Protein AF-A0A3B9ZR72-F1 (afdb_monomer)

pLDDT: mean 90.47, std 9.96, range [49.25, 97.31]

Sequence (85 aa):
MEPSFKTCLSCGGCTATCSAADLVSFNVRRMNLLLRRGETIELESEIKKCMLCGKCQLVCPRGINLRNVIMLIKKSILKYKPVNS

Mean predicted aligned error: 4.09 Å

Foldseek 3Di:
DQPLLVVDPLPQQLVVQDPLCVVPVAGPSVLSVCVVVVVLVVNVVNLVSDPLPCVSQVRGPSNGPVSVVSVVSVVVNVVPDPPDD

Nearest PDB structures (foldseek):
  5odc-assembly1_I  TM=8.675E-01  e=1.450E-03  Methanothermococcus thermolithotrophicus DSM 2095
  2bs2-assembly1_B  TM=7.750E-01  e=6.540E-02  Wolinella succinogenes
  8bqs-assembly1_CB  TM=7.692E-01  e=1.670E-01  Tetrahymena thermophila SB210
  6fd7-assembly1_A  TM=4.739E-01  e=9.522E+00  Homo sapiens

Solvent-accessible surface area (backbone atoms only — not comparable to full-atom values): 5120 Å² total; per-residue (Å²): 129,56,71,55,61,74,69,63,81,74,82,49,53,38,30,76,62,32,71,43,33,81,79,46,83,36,48,59,60,57,45,51,50,27,61,75,72,62,42,58,69,64,30,50,62,50,55,67,49,60,81,79,80,53,58,37,35,79,58,31,94,76,64,29,61,52,63,55,40,54,51,52,50,54,54,49,52,62,72,70,49,69,92,86,126

Secondary structure (DSSP, 8-state):
--GGGGG-----HHHHT-HHHHHS---HHHHHHHHHHT-HHHHHHHHHT-----HHHHT-TT---HHHHHHHHHHHHHHHS-S--

Structure (mmCIF, N/CA/C/O backbone):
data_AF-A0A3B9ZR72-F1
#
_entry.id   AF-A0A3B9ZR72-F1
#
loop_
_atom_site.group_PDB
_atom_site.id
_atom_site.type_symbol
_atom_s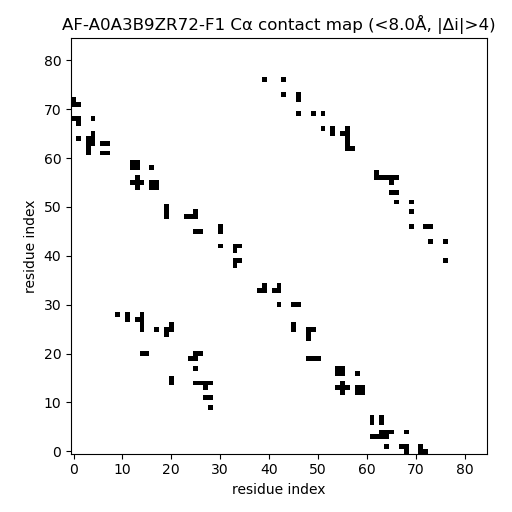ite.label_atom_id
_atom_site.label_alt_id
_atom_site.label_comp_id
_atom_site.label_asym_id
_atom_site.label_entity_id
_atom_site.label_seq_id
_atom_site.pdbx_PDB_ins_code
_atom_site.Cartn_x
_atom_site.Cartn_y
_atom_site.Cartn_z
_atom_site.occupancy
_atom_site.B_iso_or_equiv
_atom_site.auth_seq_id
_atom_site.auth_comp_id
_atom_site.auth_asym_id
_atom_site.auth_atom_id
_atom_site.pdbx_PDB_model_num
ATOM 1 N N . MET A 1 1 ? -13.807 -3.090 -2.836 1.00 74.81 1 MET A N 1
ATOM 2 C CA . MET A 1 1 ? -12.377 -3.454 -2.972 1.00 74.81 1 MET A CA 1
ATOM 3 C C . MET A 1 1 ? -12.023 -3.415 -4.451 1.00 74.81 1 MET A C 1
ATOM 5 O O . MET A 1 1 ? -12.841 -3.866 -5.239 1.00 74.81 1 MET A O 1
ATOM 9 N N . GLU A 1 2 ? -10.864 -2.866 -4.824 1.00 89.62 2 GLU A N 1
ATOM 10 C CA . GLU A 1 2 ? -10.366 -2.861 -6.213 1.00 89.62 2 GLU A CA 1
ATOM 11 C C . GLU A 1 2 ? -10.158 -4.311 -6.709 1.00 89.62 2 GLU A C 1
ATOM 13 O O . GLU A 1 2 ? -9.340 -5.023 -6.115 1.00 89.62 2 GLU A O 1
ATOM 18 N N . PRO A 1 3 ? -10.881 -4.782 -7.748 1.00 91.25 3 PRO A N 1
ATOM 19 C CA . PRO A 1 3 ? -10.831 -6.180 -8.180 1.00 91.25 3 PRO A CA 1
ATOM 20 C C . PRO A 1 3 ? -9.433 -6.651 -8.588 1.00 91.25 3 PRO A C 1
ATOM 22 O O . PRO A 1 3 ? -9.039 -7.757 -8.209 1.00 91.25 3 PRO A O 1
ATOM 25 N N . SER A 1 4 ? -8.652 -5.803 -9.273 1.00 93.81 4 SER A N 1
ATOM 26 C CA . SER A 1 4 ? -7.285 -6.146 -9.700 1.00 93.81 4 SER A CA 1
ATOM 27 C C . SER A 1 4 ? -6.352 -6.431 -8.520 1.00 93.81 4 SER A C 1
ATOM 29 O O . SER A 1 4 ? -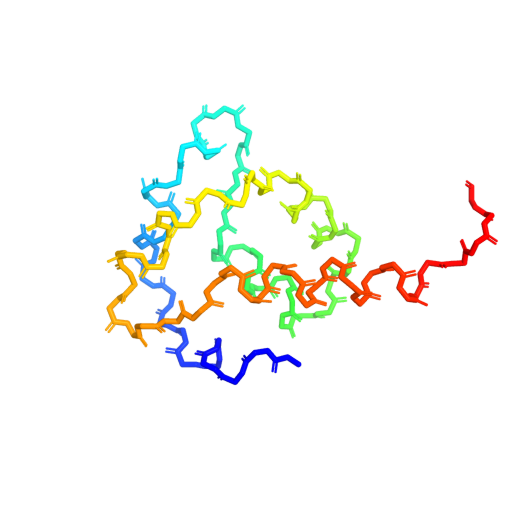5.399 -7.195 -8.638 1.00 93.81 4 SER A O 1
ATOM 31 N N . PHE A 1 5 ? -6.652 -5.924 -7.320 1.00 94.75 5 PHE A N 1
ATOM 32 C CA . PHE A 1 5 ? -5.820 -6.183 -6.145 1.00 94.75 5 PHE A CA 1
ATOM 33 C C . PHE A 1 5 ? -5.831 -7.654 -5.707 1.00 94.75 5 PHE A C 1
ATOM 35 O O . PHE A 1 5 ? -4.885 -8.131 -5.073 1.00 94.75 5 PHE A O 1
ATOM 42 N N . LYS A 1 6 ? -6.866 -8.414 -6.094 1.00 93.31 6 LYS A N 1
ATOM 43 C CA . LYS A 1 6 ? -6.943 -9.856 -5.830 1.00 93.31 6 LYS A CA 1
ATOM 44 C C . LYS A 1 6 ? -5.859 -10.642 -6.567 1.00 93.31 6 LYS A C 1
ATOM 46 O O . LYS A 1 6 ? -5.452 -11.683 -6.063 1.00 93.31 6 LYS A O 1
ATOM 51 N N . THR A 1 7 ? -5.354 -10.131 -7.692 1.00 95.50 7 THR A N 1
ATOM 52 C CA . THR A 1 7 ? -4.343 -10.799 -8.527 1.00 95.50 7 THR A CA 1
ATOM 53 C C . THR A 1 7 ? -2.904 -10.455 -8.131 1.00 95.50 7 THR A C 1
ATOM 55 O O . THR A 1 7 ? -1.970 -10.778 -8.871 1.00 95.50 7 THR A O 1
ATOM 58 N N . CYS A 1 8 ? -2.715 -9.772 -6.995 1.00 95.88 8 CYS A N 1
ATOM 59 C CA . CYS A 1 8 ? -1.406 -9.427 -6.451 1.00 95.88 8 CYS A CA 1
ATOM 60 C C . CYS A 1 8 ? -0.574 -10.682 -6.159 1.00 95.88 8 CYS A C 1
ATOM 62 O O . CYS A 1 8 ? -1.004 -11.559 -5.417 1.00 95.88 8 CYS A O 1
ATOM 64 N N . LEU A 1 9 ? 0.641 -10.720 -6.712 1.00 96.19 9 LEU A N 1
ATOM 65 C CA . LEU A 1 9 ? 1.605 -11.822 -6.576 1.00 96.19 9 LEU A CA 1
ATOM 66 C C . LEU A 1 9 ? 2.545 -11.651 -5.372 1.00 96.19 9 LEU A C 1
ATOM 68 O O . LEU A 1 9 ? 3.443 -12.456 -5.168 1.00 96.19 9 LEU A O 1
ATOM 72 N N . SER A 1 10 ? 2.437 -10.530 -4.651 1.00 95.75 10 SER A N 1
ATOM 73 C CA . SER A 1 10 ? 3.377 -10.137 -3.593 1.00 95.75 10 SER A CA 1
ATOM 74 C C . SER A 1 10 ? 4.851 -10.015 -4.035 1.00 95.75 10 SER A C 1
ATOM 76 O O . SER A 1 10 ? 5.745 -10.137 -3.202 1.00 95.75 10 SER A O 1
ATOM 78 N N . CYS A 1 11 ? 5.119 -9.682 -5.307 1.00 97.19 11 CYS A N 1
ATOM 79 C CA . CYS A 1 11 ? 6.485 -9.561 -5.852 1.00 97.19 11 CYS A CA 1
ATOM 80 C C . CYS A 1 11 ? 7.318 -8.402 -5.270 1.00 97.19 11 CYS A C 1
ATOM 82 O O . CYS A 1 11 ? 8.538 -8.424 -5.340 1.00 97.19 11 CYS A O 1
ATOM 84 N N . GLY A 1 12 ? 6.680 -7.369 -4.707 1.00 95.19 12 GLY A N 1
ATOM 85 C CA . GLY A 1 12 ? 7.371 -6.275 -4.012 1.00 95.19 12 GLY A CA 1
ATOM 86 C C . GLY A 1 12 ? 7.882 -5.120 -4.880 1.00 95.19 12 GLY A C 1
ATOM 87 O O . GLY A 1 12 ? 8.304 -4.119 -4.308 1.00 95.19 12 GLY A O 1
ATOM 88 N N . GLY A 1 13 ? 7.764 -5.175 -6.213 1.00 96.38 13 GLY A N 1
ATOM 89 C CA . GLY A 1 13 ? 8.220 -4.085 -7.096 1.00 96.38 13 GLY A CA 1
ATOM 90 C C . GLY A 1 13 ? 7.599 -2.719 -6.765 1.00 96.38 13 GLY A C 1
ATOM 91 O O . GLY A 1 13 ? 8.280 -1.698 -6.759 1.00 96.38 13 GLY A O 1
ATOM 92 N N . CYS A 1 14 ? 6.322 -2.707 -6.372 1.00 96.00 14 CYS A N 1
ATOM 93 C CA . CYS A 1 14 ? 5.632 -1.500 -5.912 1.00 96.00 14 CYS A CA 1
ATOM 94 C C . CYS A 1 14 ? 6.214 -0.899 -4.621 1.00 96.00 14 CYS A C 1
ATOM 96 O O . CYS A 1 14 ? 6.193 0.320 -4.482 1.00 96.00 14 CYS A O 1
ATOM 98 N N . THR A 1 15 ? 6.715 -1.725 -3.696 1.00 94.88 15 THR A N 1
ATOM 99 C CA . THR A 1 15 ? 7.402 -1.259 -2.482 1.00 94.88 15 THR A CA 1
ATOM 100 C C . THR A 1 15 ? 8.792 -0.733 -2.838 1.00 94.88 15 THR A C 1
ATOM 102 O O . THR A 1 15 ? 9.145 0.352 -2.400 1.00 94.88 15 THR A O 1
ATOM 105 N N . ALA A 1 16 ? 9.539 -1.451 -3.683 1.00 94.25 16 ALA A N 1
ATOM 106 C CA . ALA A 1 16 ? 10.900 -1.078 -4.074 1.00 94.25 16 ALA A CA 1
ATOM 107 C C . ALA A 1 16 ? 10.978 0.260 -4.835 1.00 94.25 16 ALA A C 1
ATOM 109 O O . ALA A 1 16 ? 11.931 1.005 -4.667 1.00 94.25 16 ALA A O 1
ATOM 110 N N . THR A 1 17 ? 9.973 0.596 -5.653 1.00 94.56 17 THR A N 1
ATOM 111 C CA . THR A 1 17 ? 9.931 1.886 -6.377 1.00 94.56 17 THR A CA 1
ATOM 112 C C . THR A 1 17 ? 9.387 3.050 -5.535 1.00 94.56 17 THR A C 1
ATOM 114 O O . THR A 1 17 ? 9.340 4.199 -5.988 1.00 94.56 17 THR A O 1
ATOM 117 N N . CYS A 1 18 ? 8.856 2.778 -4.341 1.00 94.25 18 CYS A N 1
ATOM 118 C CA . CYS A 1 18 ? 8.117 3.788 -3.604 1.00 94.25 18 CYS A CA 1
ATOM 119 C C . CYS A 1 18 ? 9.056 4.739 -2.864 1.00 94.25 18 CYS A C 1
ATOM 121 O O . CYS A 1 18 ? 9.619 4.373 -1.846 1.00 94.25 18 CYS A O 1
ATOM 123 N N . SER A 1 19 ? 9.108 6.004 -3.279 1.00 90.56 19 SER A N 1
ATOM 124 C CA . SER A 1 19 ? 9.911 7.024 -2.581 1.00 90.56 19 SER A CA 1
ATOM 125 C C . SER A 1 19 ? 9.452 7.314 -1.150 1.00 90.56 19 SER A C 1
ATOM 127 O O . SER A 1 19 ? 10.220 7.817 -0.343 1.00 90.56 19 SER A O 1
ATOM 129 N N . ALA A 1 20 ? 8.197 6.998 -0.811 1.00 86.38 20 ALA A N 1
ATOM 130 C CA . ALA A 1 20 ? 7.749 7.081 0.574 1.00 86.38 20 ALA A CA 1
ATOM 131 C C . ALA A 1 20 ? 8.397 5.990 1.441 1.00 86.38 20 ALA A C 1
ATOM 133 O O . ALA A 1 20 ? 8.526 6.192 2.639 1.00 86.38 20 ALA A O 1
ATOM 134 N N . ALA A 1 21 ? 8.832 4.861 0.870 1.00 80.06 21 ALA A N 1
ATOM 135 C CA . ALA A 1 21 ? 9.521 3.819 1.627 1.00 80.06 21 ALA A CA 1
ATOM 136 C C . ALA A 1 21 ? 10.883 4.288 2.165 1.00 80.06 21 ALA A C 1
ATOM 138 O O . ALA A 1 21 ? 11.268 3.841 3.242 1.00 80.06 21 ALA A O 1
ATOM 139 N N . ASP A 1 22 ? 11.542 5.225 1.474 1.00 79.69 22 ASP A N 1
ATOM 140 C CA . ASP A 1 22 ? 12.840 5.789 1.875 1.00 79.69 22 ASP A CA 1
ATOM 141 C C . ASP A 1 22 ? 12.725 6.758 3.062 1.00 79.69 22 ASP A C 1
ATOM 143 O O . ASP A 1 22 ? 13.645 6.881 3.864 1.00 79.69 22 ASP A O 1
ATOM 147 N N . LEU A 1 23 ? 11.587 7.450 3.183 1.00 81.44 23 LEU A N 1
ATOM 148 C CA . LEU A 1 23 ? 11.361 8.485 4.201 1.00 81.44 23 LEU A CA 1
ATOM 149 C C . LEU A 1 23 ? 10.473 8.002 5.353 1.00 81.44 23 LEU A C 1
ATOM 151 O O . LEU A 1 23 ? 10.675 8.362 6.508 1.00 81.44 23 LEU A O 1
ATOM 155 N N . VAL A 1 24 ? 9.451 7.210 5.034 1.00 81.88 24 VAL A N 1
ATOM 156 C CA . VAL A 1 24 ? 8.371 6.805 5.937 1.00 81.88 24 VAL A CA 1
ATOM 157 C C . VAL A 1 24 ? 7.955 5.364 5.639 1.00 81.88 24 VAL A C 1
ATOM 159 O O . VAL A 1 24 ? 6.894 5.150 5.072 1.00 81.88 24 VAL A O 1
ATOM 162 N N . SER A 1 25 ? 8.792 4.381 6.010 1.00 85.38 25 SER A N 1
ATOM 163 C CA . SER A 1 25 ? 8.593 2.912 5.898 1.00 85.38 25 SER A CA 1
ATOM 164 C C . SER A 1 25 ? 7.183 2.481 5.448 1.00 85.38 25 SER A C 1
ATOM 166 O O . SER A 1 25 ? 6.319 2.133 6.263 1.00 85.38 25 SER A O 1
ATOM 168 N N . PHE A 1 26 ? 6.938 2.584 4.138 1.00 93.25 26 PHE A N 1
ATOM 169 C CA . PHE A 1 26 ? 5.651 2.329 3.502 1.00 93.25 26 PHE A CA 1
ATOM 170 C C . PHE A 1 26 ? 5.780 1.099 2.623 1.00 93.25 26 PHE A C 1
ATOM 172 O O . PHE A 1 26 ? 6.591 1.052 1.696 1.00 93.25 26 PHE A O 1
ATOM 179 N N . ASN A 1 27 ? 4.965 0.091 2.909 1.00 93.56 27 ASN A N 1
ATOM 180 C CA . ASN A 1 27 ? 5.084 -1.205 2.275 1.00 93.56 27 ASN A CA 1
ATOM 181 C C . ASN A 1 27 ? 3.731 -1.704 1.763 1.00 93.56 27 ASN A C 1
ATOM 183 O O . ASN A 1 27 ? 2.870 -2.162 2.513 1.00 93.56 27 ASN A O 1
ATOM 187 N N . VAL A 1 28 ? 3.583 -1.713 0.437 1.00 94.19 28 VAL A N 1
ATOM 188 C CA . VAL A 1 28 ? 2.361 -2.160 -0.247 1.00 94.19 28 VAL A CA 1
ATOM 189 C C . VAL A 1 28 ? 2.059 -3.642 0.018 1.00 94.19 28 VAL A C 1
ATOM 191 O O . VAL A 1 28 ? 0.892 -4.031 0.077 1.00 94.19 28 VAL A O 1
ATOM 194 N N . ARG A 1 29 ? 3.081 -4.487 0.232 1.00 94.88 29 ARG A N 1
ATOM 195 C CA . ARG A 1 29 ? 2.875 -5.901 0.602 1.00 94.88 29 ARG A CA 1
ATOM 196 C C . ARG A 1 29 ? 2.322 -6.030 2.017 1.00 94.88 29 ARG A C 1
ATOM 198 O O . ARG A 1 29 ? 1.381 -6.793 2.221 1.00 94.88 29 ARG A O 1
ATOM 205 N N . ARG A 1 30 ? 2.861 -5.259 2.969 1.00 94.12 30 ARG A N 1
ATOM 206 C CA . ARG A 1 30 ? 2.345 -5.201 4.347 1.00 94.12 30 ARG A CA 1
ATOM 207 C C . ARG A 1 30 ? 0.901 -4.709 4.348 1.00 94.12 30 ARG A C 1
ATOM 209 O O . ARG A 1 30 ? 0.039 -5.374 4.901 1.00 94.12 30 ARG A O 1
ATOM 216 N N . MET A 1 31 ? 0.618 -3.621 3.638 1.00 95.06 31 MET A N 1
ATOM 217 C CA . MET A 1 31 ? -0.741 -3.109 3.447 1.00 95.06 31 MET A CA 1
ATOM 218 C C . MET A 1 31 ? -1.702 -4.174 2.881 1.00 95.06 31 MET A C 1
ATOM 220 O O . MET A 1 31 ? -2.814 -4.313 3.381 1.00 95.06 31 MET A O 1
ATOM 224 N N . ASN A 1 32 ? -1.288 -4.949 1.868 1.00 94.75 32 ASN A N 1
ATOM 225 C CA . ASN A 1 32 ? -2.096 -6.051 1.321 1.00 94.75 32 ASN A CA 1
ATOM 226 C C . ASN A 1 32 ? -2.410 -7.117 2.384 1.00 94.75 32 ASN A C 1
ATOM 228 O O . ASN A 1 32 ? -3.540 -7.596 2.458 1.00 94.75 32 ASN A O 1
ATOM 232 N N . LEU A 1 33 ? -1.424 -7.476 3.213 1.00 95.12 33 LEU A N 1
ATOM 233 C CA . LEU A 1 33 ? -1.600 -8.431 4.307 1.00 95.12 33 LEU A CA 1
ATOM 234 C C . LEU A 1 33 ? -2.597 -7.908 5.351 1.00 95.12 33 LEU A C 1
ATOM 236 O O . LEU A 1 33 ? -3.557 -8.609 5.659 1.00 95.12 33 LEU A O 1
ATOM 240 N N . LEU A 1 34 ? -2.406 -6.673 5.828 1.00 95.31 34 LEU A N 1
ATOM 241 C CA . LEU A 1 34 ? -3.283 -6.021 6.809 1.00 95.31 34 LEU A CA 1
ATOM 242 C C . LEU A 1 34 ? -4.728 -5.946 6.299 1.00 95.31 34 LEU A C 1
ATOM 244 O O . LEU A 1 34 ? -5.660 -6.331 7.001 1.00 95.31 34 LEU A O 1
ATOM 248 N N . LEU A 1 35 ? -4.913 -5.546 5.034 1.00 93.44 35 LEU A N 1
ATOM 249 C CA . LEU A 1 35 ? -6.234 -5.494 4.406 1.00 93.44 35 LEU A CA 1
ATOM 250 C C . LEU A 1 35 ? -6.911 -6.869 4.366 1.00 93.44 35 LEU A C 1
ATOM 252 O O . LEU A 1 35 ? -8.099 -6.969 4.654 1.00 93.44 35 LEU A O 1
ATOM 256 N N . ARG A 1 36 ? -6.176 -7.927 4.000 1.00 91.69 36 ARG A N 1
ATOM 257 C CA . ARG A 1 36 ? -6.723 -9.292 3.910 1.00 91.69 36 ARG A CA 1
ATOM 258 C C . ARG A 1 36 ? -7.066 -9.889 5.269 1.00 91.69 36 ARG A C 1
ATOM 260 O O . ARG A 1 36 ? -7.973 -10.709 5.338 1.00 91.69 36 ARG A O 1
ATOM 267 N N . ARG A 1 37 ? -6.349 -9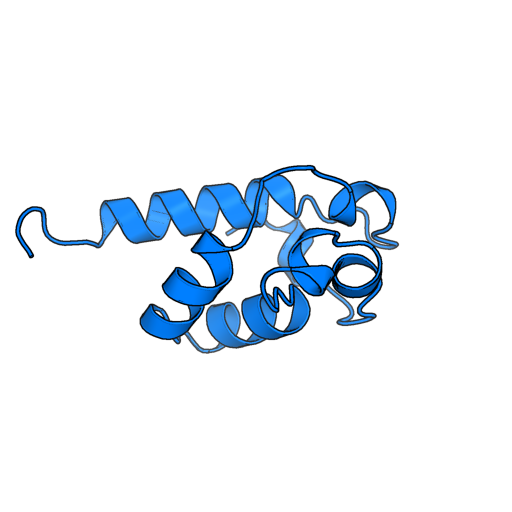.488 6.318 1.00 94.31 37 ARG A N 1
ATOM 268 C CA . ARG A 1 37 ? -6.602 -9.915 7.699 1.00 94.31 37 ARG A CA 1
ATOM 269 C C . ARG A 1 37 ? -7.680 -9.096 8.406 1.00 94.31 37 ARG A C 1
ATOM 271 O O . ARG A 1 37 ? -8.159 -9.519 9.447 1.00 94.31 37 ARG A O 1
ATOM 278 N N . GLY A 1 38 ? -8.063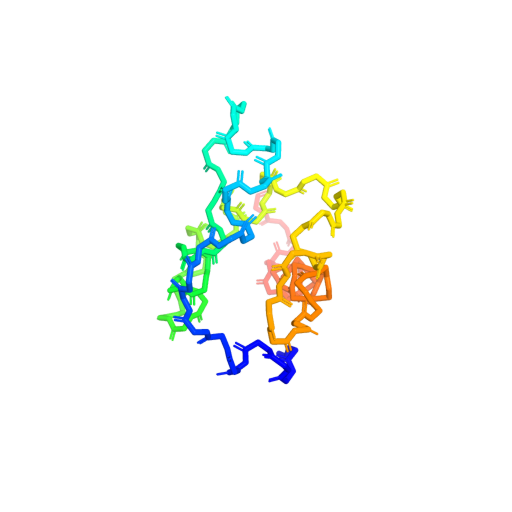 -7.946 7.852 1.00 92.44 38 GLY A N 1
ATOM 279 C CA . GLY A 1 38 ? -8.993 -7.029 8.509 1.00 92.44 38 GLY A CA 1
ATOM 280 C C . GLY A 1 38 ? -8.365 -6.236 9.662 1.00 92.44 38 GLY A C 1
ATOM 281 O O . GLY A 1 38 ? -9.095 -5.713 10.495 1.00 92.44 38 GLY A O 1
ATOM 282 N N . GLU A 1 39 ? -7.033 -6.116 9.708 1.00 94.69 39 GLU A N 1
ATOM 283 C CA . GLU A 1 39 ? -6.297 -5.323 10.707 1.00 94.69 39 GLU A CA 1
ATOM 284 C C . GLU A 1 39 ? -6.392 -3.822 10.354 1.00 94.69 39 GLU A C 1
ATOM 286 O O . GLU A 1 39 ? -5.522 -3.255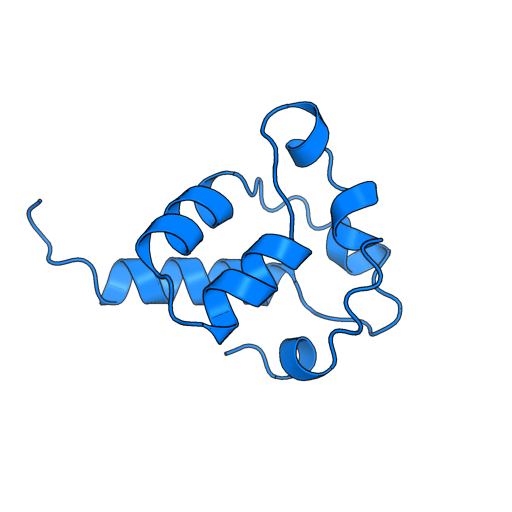 9.690 1.00 94.69 39 GLU A O 1
ATOM 291 N N . THR A 1 40 ? -7.513 -3.181 10.700 1.00 91.75 40 THR A N 1
ATOM 292 C CA . THR A 1 40 ? -7.879 -1.841 10.201 1.00 91.75 40 THR A CA 1
ATOM 293 C C . THR A 1 40 ? -7.069 -0.691 10.803 1.00 91.75 40 THR A C 1
ATOM 295 O O . THR A 1 40 ? -6.827 0.290 10.096 1.00 91.75 40 THR A O 1
ATOM 298 N N . ILE A 1 41 ? -6.629 -0.797 12.061 1.00 92.00 41 ILE A N 1
ATOM 299 C CA . ILE A 1 41 ? -5.871 0.252 12.769 1.00 92.00 41 ILE A CA 1
ATOM 300 C C . ILE A 1 41 ? -4.482 0.409 12.139 1.00 92.00 41 ILE A C 1
ATOM 302 O O . ILE A 1 41 ? -4.074 1.497 11.721 1.00 92.00 41 ILE A O 1
ATOM 306 N N . GLU A 1 42 ? -3.770 -0.702 11.996 1.00 94.38 42 GLU A N 1
ATOM 307 C CA . GLU A 1 42 ? -2.461 -0.781 11.363 1.00 94.38 42 GLU A CA 1
ATOM 308 C C . GLU A 1 42 ? -2.561 -0.429 9.882 1.00 94.38 42 GLU A C 1
ATOM 310 O O . GLU A 1 42 ? -1.698 0.277 9.356 1.00 94.38 42 GLU A O 1
ATOM 315 N N . LEU A 1 43 ? -3.626 -0.880 9.207 1.00 9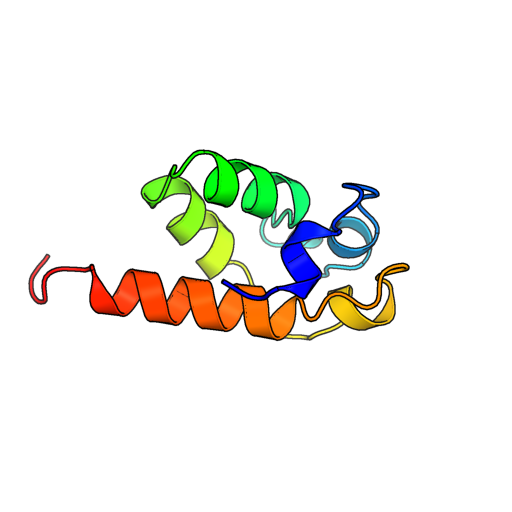3.94 43 LEU A N 1
ATOM 316 C CA . LEU A 1 43 ? -3.883 -0.525 7.817 1.00 93.94 43 LEU A CA 1
ATOM 317 C C . LEU A 1 43 ? -4.061 0.986 7.655 1.00 93.94 43 LEU A C 1
ATOM 319 O O . LEU A 1 43 ? -3.492 1.558 6.729 1.00 93.94 43 LEU A O 1
ATOM 323 N N . GLU A 1 44 ? -4.813 1.648 8.538 1.00 93.44 44 GLU A N 1
ATOM 324 C CA . GLU A 1 44 ? -4.975 3.101 8.499 1.00 93.44 44 GLU A CA 1
ATOM 325 C C . GLU A 1 44 ? -3.627 3.816 8.642 1.00 93.44 44 GLU A C 1
ATOM 327 O O . GLU A 1 44 ? -3.316 4.708 7.846 1.00 93.44 44 GLU A O 1
ATOM 332 N N . SER A 1 45 ? -2.823 3.414 9.629 1.00 93.12 45 SER A N 1
ATOM 333 C CA . SER A 1 45 ? -1.486 3.973 9.853 1.00 93.12 45 SER A CA 1
ATOM 334 C C . SER A 1 45 ? -0.585 3.801 8.625 1.00 93.12 45 SER A C 1
ATOM 336 O O . SER A 1 45 ? 0.056 4.751 8.171 1.00 93.12 45 SER A O 1
ATOM 338 N N . GLU A 1 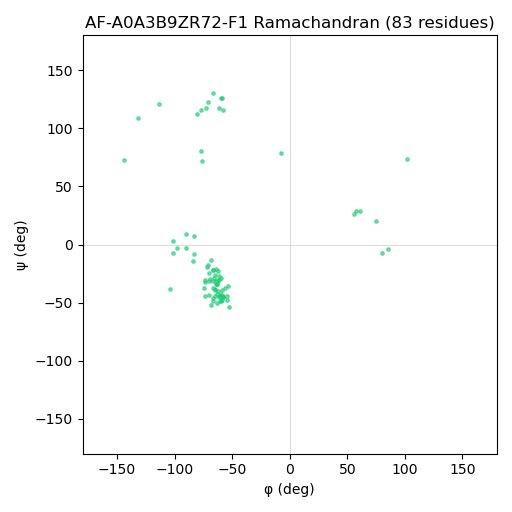46 ? -0.595 2.615 8.015 1.00 94.25 46 GLU A N 1
ATOM 339 C CA . GLU A 1 46 ? 0.194 2.316 6.820 1.00 94.25 46 GLU A CA 1
ATOM 340 C C . GLU A 1 46 ? -0.260 3.149 5.609 1.00 94.25 46 GLU A C 1
ATOM 342 O O . GLU A 1 46 ? 0.555 3.731 4.894 1.00 94.25 46 GLU A O 1
ATOM 347 N N . ILE A 1 47 ? -1.572 3.266 5.392 1.00 93.50 47 ILE A N 1
ATOM 348 C CA . ILE A 1 47 ? -2.173 3.986 4.261 1.00 93.50 47 ILE A CA 1
ATOM 349 C C . ILE A 1 47 ? -1.917 5.498 4.322 1.00 93.50 47 ILE A C 1
ATOM 351 O O . ILE A 1 47 ? -1.796 6.142 3.271 1.00 93.50 47 ILE A O 1
ATOM 355 N N . LYS A 1 48 ? -1.820 6.080 5.525 1.00 92.56 48 LYS A N 1
ATOM 356 C CA . LYS A 1 48 ? -1.514 7.511 5.717 1.00 92.56 48 LYS A CA 1
ATOM 357 C C . LYS A 1 48 ? -0.147 7.909 5.164 1.00 92.56 48 LYS A C 1
ATOM 359 O O . LYS A 1 48 ? 0.006 9.044 4.728 1.00 92.56 48 LYS A O 1
ATOM 364 N N . LYS A 1 49 ? 0.802 6.972 5.092 1.00 93.75 49 LYS A N 1
ATOM 365 C CA . LYS A 1 49 ? 2.151 7.199 4.545 1.00 93.75 49 LYS A CA 1
ATOM 366 C C . LYS A 1 49 ? 2.157 7.360 3.019 1.00 93.75 49 LYS A C 1
ATOM 368 O O . LYS A 1 49 ? 3.110 7.881 2.446 1.00 93.75 49 LYS A O 1
ATOM 373 N N . CYS A 1 50 ? 1.103 6.912 2.329 1.00 94.50 50 CYS A N 1
ATOM 374 C CA . CYS A 1 50 ? 1.035 6.986 0.874 1.00 94.50 50 CYS A CA 1
ATOM 375 C C . CYS A 1 50 ? 0.812 8.428 0.380 1.00 94.50 50 CYS A C 1
ATOM 377 O O . CYS A 1 50 ? -0.260 9.007 0.582 1.00 94.50 50 CYS A O 1
ATOM 379 N N . MET A 1 51 ? 1.785 8.942 -0.380 1.00 93.19 51 MET A N 1
ATOM 380 C CA . MET A 1 51 ? 1.770 10.270 -1.018 1.00 93.19 51 MET A CA 1
ATOM 381 C C . MET A 1 51 ? 1.020 10.318 -2.366 1.00 93.19 51 MET A C 1
ATOM 383 O O . MET A 1 51 ? 1.083 11.315 -3.075 1.00 93.19 51 MET A O 1
ATOM 387 N N . LEU A 1 52 ? 0.341 9.235 -2.770 1.00 93.56 52 LEU A N 1
ATOM 388 C CA . LEU A 1 52 ? -0.444 9.147 -4.017 1.00 93.56 52 LEU A CA 1
ATOM 389 C C . LEU A 1 52 ? 0.323 9.466 -5.323 1.00 93.56 52 LEU A C 1
ATOM 391 O O . LEU A 1 52 ? -0.299 9.808 -6.330 1.00 93.56 52 LEU A O 1
ATOM 395 N N . CYS A 1 53 ? 1.647 9.273 -5.338 1.00 94.19 53 CYS A N 1
ATOM 396 C CA . CYS A 1 53 ? 2.517 9.578 -6.483 1.00 94.19 53 CYS A CA 1
ATOM 397 C C . CYS A 1 53 ? 2.353 8.641 -7.696 1.00 94.19 53 CYS A C 1
ATOM 399 O O . CYS A 1 53 ? 2.805 8.968 -8.786 1.00 94.19 53 CYS A O 1
ATOM 401 N N . GLY A 1 54 ? 1.746 7.460 -7.525 1.00 93.38 54 GLY A N 1
ATOM 402 C CA . GLY A 1 54 ? 1.388 6.556 -8.628 1.00 93.38 54 GLY A CA 1
ATOM 403 C C . GLY A 1 54 ? 2.506 5.671 -9.200 1.00 93.38 54 GLY A C 1
ATOM 404 O O . GLY A 1 54 ? 2.196 4.757 -9.959 1.00 93.38 54 GLY A O 1
ATOM 405 N N . LYS A 1 55 ? 3.776 5.843 -8.800 1.00 94.50 55 LYS A N 1
ATOM 406 C CA . LYS A 1 55 ? 4.918 5.048 -9.324 1.00 94.50 55 LYS A CA 1
ATOM 407 C C . LYS A 1 55 ? 4.716 3.535 -9.207 1.00 94.50 55 LYS A C 1
ATOM 409 O O . LYS A 1 55 ? 5.092 2.772 -10.089 1.00 94.50 55 LYS A O 1
ATOM 414 N N . CYS A 1 56 ? 4.059 3.100 -8.134 1.00 95.62 56 CYS A N 1
ATOM 415 C CA . CYS A 1 56 ? 3.770 1.696 -7.874 1.00 95.62 56 CYS A CA 1
ATOM 416 C C . CYS A 1 56 ? 2.915 1.021 -8.963 1.00 95.62 56 CYS A C 1
ATOM 418 O O . CYS A 1 56 ? 3.055 -0.183 -9.168 1.00 95.62 56 CYS A O 1
ATOM 420 N N . GLN A 1 57 ? 2.055 1.773 -9.658 1.00 94.94 57 GLN A N 1
ATOM 421 C CA . GLN A 1 57 ? 1.247 1.255 -10.763 1.00 94.94 57 GLN A CA 1
ATOM 422 C C . GLN A 1 57 ? 2.089 1.043 -12.025 1.00 94.94 57 GLN A C 1
ATOM 424 O O . GLN A 1 57 ? 1.891 0.046 -12.711 1.00 94.94 57 GLN A O 1
ATOM 429 N N . LEU A 1 58 ? 3.057 1.930 -12.290 1.00 95.12 58 LEU A N 1
ATOM 430 C CA . LEU A 1 58 ? 3.925 1.865 -13.473 1.00 95.12 58 LEU A CA 1
ATOM 431 C C . LEU A 1 58 ? 4.807 0.610 -13.490 1.00 95.12 58 LEU A C 1
ATOM 433 O O . LEU A 1 58 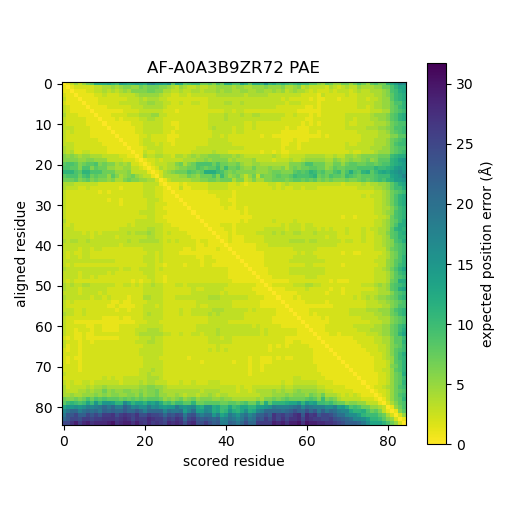? 5.115 0.088 -14.552 1.00 95.12 58 LEU A O 1
ATOM 437 N N . VAL A 1 59 ? 5.191 0.113 -12.311 1.00 96.94 59 VAL A N 1
ATOM 438 C CA . VAL A 1 59 ? 6.071 -1.060 -12.169 1.00 96.94 59 VAL A CA 1
ATOM 439 C C . VAL A 1 59 ? 5.316 -2.366 -11.912 1.00 96.94 59 VAL A C 1
ATOM 441 O O . VAL A 1 59 ? 5.937 -3.412 -11.736 1.00 96.94 59 VAL A O 1
ATOM 444 N N . CYS A 1 60 ? 3.985 -2.334 -11.788 1.00 97.31 60 CYS A N 1
ATOM 445 C CA . CYS A 1 60 ? 3.232 -3.525 -11.408 1.00 97.31 60 CYS A CA 1
ATOM 446 C C . CYS A 1 60 ? 3.094 -4.482 -12.606 1.00 97.31 60 CYS A C 1
ATOM 448 O O . CYS A 1 60 ? 2.354 -4.163 -13.536 1.00 97.31 60 CYS A O 1
ATOM 450 N N . PRO A 1 61 ? 3.664 -5.704 -12.564 1.00 97.25 61 PRO A N 1
ATOM 451 C CA . PRO A 1 61 ? 3.587 -6.640 -13.693 1.00 97.25 61 PRO A CA 1
ATOM 452 C C . PRO A 1 61 ? 2.169 -7.179 -13.940 1.00 97.25 61 PRO A C 1
ATOM 454 O O . PRO A 1 61 ? 1.897 -7.786 -14.967 1.00 97.25 61 PRO A O 1
ATOM 457 N N . ARG A 1 62 ? 1.251 -6.983 -12.985 1.00 97.31 62 ARG A N 1
ATOM 458 C CA . ARG A 1 62 ? -0.162 -7.376 -13.093 1.00 97.31 62 ARG A CA 1
ATOM 459 C C . ARG A 1 62 ? -1.082 -6.204 -13.432 1.00 97.31 62 ARG A C 1
ATOM 461 O O . ARG A 1 62 ? -2.292 -6.393 -13.430 1.00 97.31 62 ARG A O 1
ATOM 468 N N . GLY A 1 63 ? -0.532 -5.006 -13.650 1.00 96.06 63 GLY A N 1
ATOM 469 C CA . GLY A 1 63 ? -1.319 -3.812 -13.965 1.00 96.06 63 GLY A CA 1
ATOM 470 C C . GLY A 1 63 ? -2.304 -3.410 -12.862 1.00 96.06 63 GLY A C 1
ATOM 471 O O . GLY A 1 63 ? -3.363 -2.862 -13.150 1.00 96.06 63 GLY A O 1
ATOM 472 N N . ILE A 1 64 ? -1.997 -3.710 -11.595 1.00 97.06 64 ILE A N 1
ATOM 473 C CA . ILE A 1 64 ? -2.905 -3.421 -10.480 1.00 97.06 64 ILE A CA 1
ATOM 474 C C . ILE A 1 64 ? -3.034 -1.912 -10.305 1.00 97.06 64 ILE A C 1
ATOM 476 O O . ILE A 1 64 ? -2.034 -1.207 -10.142 1.00 97.06 64 ILE A O 1
ATOM 480 N N . ASN A 1 65 ? -4.275 -1.431 -10.227 1.00 95.50 65 ASN A N 1
ATOM 481 C CA . ASN A 1 65 ? -4.569 -0.035 -9.927 1.00 95.50 65 ASN A CA 1
ATOM 482 C C . ASN A 1 65 ? -4.383 0.254 -8.427 1.00 95.50 65 ASN A C 1
ATOM 484 O O . ASN A 1 65 ? -5.334 0.438 -7.664 1.00 95.50 65 ASN A O 1
ATOM 488 N N . LEU A 1 66 ? -3.123 0.271 -7.985 1.00 95.12 66 LEU A N 1
ATOM 489 C CA . LEU A 1 66 ? -2.760 0.495 -6.586 1.00 95.12 66 LEU A CA 1
ATOM 490 C C . LEU A 1 66 ? -3.210 1.871 -6.091 1.00 95.12 66 LEU A C 1
ATOM 492 O O . LEU A 1 66 ? -3.571 2.004 -4.925 1.00 95.12 66 LEU A O 1
ATOM 496 N N . ARG A 1 67 ? -3.263 2.885 -6.962 1.00 94.25 67 ARG A N 1
ATOM 497 C CA . ARG A 1 67 ? -3.790 4.202 -6.587 1.00 94.25 67 ARG A CA 1
ATOM 498 C C . ARG A 1 67 ? -5.258 4.105 -6.167 1.00 94.25 67 ARG A C 1
ATOM 500 O O . ARG A 1 67 ? -5.619 4.642 -5.120 1.00 94.25 67 ARG A O 1
ATOM 507 N N . ASN A 1 68 ? -6.079 3.374 -6.923 1.00 95.25 68 ASN A N 1
ATOM 508 C CA . ASN A 1 68 ? -7.479 3.148 -6.567 1.00 95.25 68 ASN A CA 1
ATOM 509 C C . ASN A 1 68 ? -7.625 2.299 -5.295 1.00 95.25 68 ASN A C 1
ATOM 511 O O . ASN A 1 68 ? -8.468 2.611 -4.459 1.00 95.25 68 ASN A O 1
ATOM 515 N N . VAL A 1 69 ? -6.766 1.289 -5.087 1.00 95.38 69 VAL A N 1
ATOM 51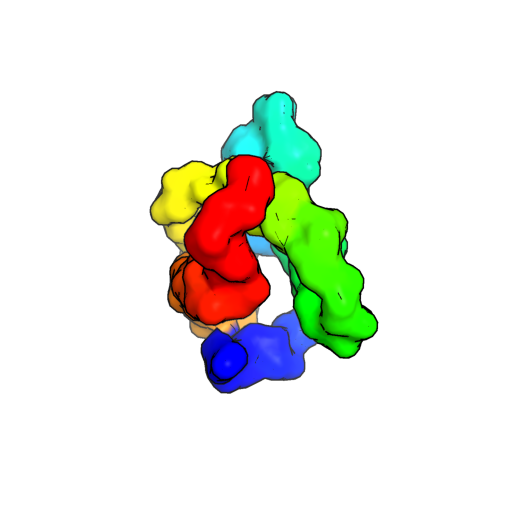6 C CA . VAL A 1 69 ? -6.723 0.520 -3.824 1.00 95.38 69 VAL A CA 1
ATOM 517 C C . VAL A 1 69 ? -6.581 1.460 -2.625 1.00 95.38 69 VAL A C 1
ATOM 519 O O . VAL A 1 69 ? -7.411 1.420 -1.718 1.00 95.38 69 VAL A O 1
ATOM 522 N N . ILE A 1 70 ? -5.573 2.339 -2.643 1.00 95.19 70 ILE A N 1
ATOM 523 C CA . ILE A 1 70 ? -5.319 3.301 -1.561 1.00 95.19 70 ILE A CA 1
ATOM 524 C C . ILE A 1 70 ? -6.532 4.209 -1.340 1.00 95.19 70 ILE A C 1
ATOM 526 O O . ILE A 1 70 ? -6.968 4.389 -0.203 1.00 95.19 70 ILE A O 1
ATOM 530 N N . MET A 1 71 ? -7.096 4.767 -2.414 1.00 94.94 71 MET A N 1
ATOM 531 C CA . MET A 1 71 ? -8.236 5.687 -2.330 1.00 94.94 71 MET A CA 1
ATOM 532 C C . MET A 1 71 ? -9.488 5.015 -1.760 1.00 94.94 71 MET A C 1
ATOM 534 O O . MET A 1 71 ? -10.154 5.588 -0.897 1.00 94.94 71 MET A O 1
ATOM 538 N N . LEU A 1 72 ? -9.790 3.786 -2.186 1.00 94.44 72 LEU A N 1
ATOM 539 C CA . LEU A 1 72 ? -10.920 3.016 -1.667 1.00 94.44 72 LEU A CA 1
ATOM 540 C C . LEU A 1 72 ? -10.749 2.675 -0.186 1.00 94.44 72 LEU A C 1
ATOM 542 O O . LEU A 1 72 ? -11.727 2.733 0.560 1.00 94.44 72 LEU A O 1
ATOM 546 N N . ILE A 1 73 ? -9.529 2.354 0.255 1.00 93.31 73 ILE A N 1
ATOM 547 C CA . ILE A 1 73 ? -9.245 2.099 1.671 1.00 93.31 73 ILE A CA 1
ATOM 548 C C . ILE A 1 73 ? -9.415 3.387 2.485 1.00 93.31 73 ILE A C 1
ATOM 550 O O . ILE A 1 73 ? -10.166 3.374 3.457 1.00 93.31 73 ILE A O 1
ATOM 554 N N . LYS A 1 74 ? -8.826 4.516 2.052 1.00 92.38 74 LYS A N 1
ATOM 555 C CA . LYS A 1 74 ? -9.012 5.827 2.708 1.00 92.38 74 LYS A CA 1
ATOM 556 C C . LYS A 1 74 ? -10.496 6.190 2.829 1.00 92.38 74 LYS A C 1
ATOM 558 O O . LYS A 1 74 ? -10.953 6.538 3.913 1.00 92.38 74 LYS A O 1
ATOM 563 N N . LYS A 1 75 ? -11.268 6.041 1.745 1.00 92.50 75 LYS A N 1
ATOM 564 C CA . LYS A 1 75 ? -12.719 6.298 1.736 1.00 92.50 75 LYS A CA 1
ATOM 565 C C . LYS A 1 75 ? -13.478 5.375 2.692 1.00 92.50 75 LYS A C 1
ATOM 567 O O . LYS A 1 75 ? -14.406 5.822 3.358 1.00 92.50 75 LYS A O 1
ATOM 572 N N . SER A 1 76 ? -13.093 4.101 2.762 1.00 90.25 76 SER A N 1
ATOM 573 C CA . SER A 1 76 ? -13.726 3.133 3.662 1.00 90.25 76 SER A CA 1
ATOM 574 C C . SER A 1 76 ? -13.446 3.478 5.125 1.00 90.25 76 SER A C 1
ATOM 576 O O . SER A 1 76 ? -14.383 3.537 5.909 1.00 90.25 76 SER A O 1
ATOM 578 N N . ILE A 1 77 ? -12.197 3.796 5.478 1.00 87.69 77 ILE A N 1
ATOM 579 C CA . ILE A 1 77 ? -11.822 4.209 6.841 1.00 87.69 77 ILE A CA 1
ATOM 580 C C . ILE A 1 77 ? -12.613 5.450 7.272 1.00 87.69 77 ILE A C 1
ATOM 582 O O . ILE A 1 77 ? -13.166 5.464 8.365 1.00 87.69 77 ILE A O 1
ATOM 586 N N . LEU A 1 78 ? -12.737 6.460 6.403 1.00 85.56 78 LEU A N 1
ATOM 587 C CA . LEU A 1 78 ? -13.520 7.666 6.700 1.00 85.56 78 LEU A CA 1
ATOM 588 C C . LEU A 1 78 ? -15.012 7.378 6.915 1.00 85.56 78 LEU A C 1
ATOM 590 O O . LEU A 1 78 ? -15.638 8.039 7.731 1.00 85.56 78 LEU A O 1
ATOM 594 N N . LYS A 1 79 ? -15.583 6.395 6.207 1.00 83.88 79 LYS A N 1
ATOM 595 C CA . LYS A 1 79 ? -16.993 6.007 6.372 1.00 83.88 79 LYS A CA 1
ATOM 596 C C . LYS A 1 79 ? -17.261 5.305 7.710 1.00 83.88 79 LYS A C 1
ATOM 598 O O . LYS A 1 79 ? -18.369 5.408 8.223 1.00 83.88 79 LYS A O 1
ATOM 603 N N . TYR A 1 80 ? -16.283 4.568 8.235 1.00 76.25 80 TYR A N 1
ATOM 604 C CA . TYR A 1 80 ? -16.435 3.774 9.460 1.00 76.25 80 TYR A CA 1
ATOM 605 C C . TYR A 1 80 ? -15.837 4.431 10.705 1.00 76.25 80 TYR A C 1
ATOM 607 O O . TYR A 1 80 ? -16.052 3.929 11.805 1.00 76.25 80 TYR A O 1
ATOM 615 N N . LYS A 1 81 ? -15.115 5.548 10.565 1.00 67.31 81 LYS A N 1
ATOM 616 C CA . LYS A 1 81 ? -14.735 6.355 11.720 1.00 67.31 81 LYS A CA 1
ATOM 617 C C . LYS A 1 81 ? -15.976 7.053 12.275 1.00 67.31 81 LYS A C 1
ATOM 619 O O . LYS A 1 81 ? -16.609 7.798 11.524 1.00 67.31 81 LYS A O 1
ATOM 624 N N . PRO A 1 82 ? -16.331 6.849 13.556 1.00 56.53 82 PRO A N 1
ATOM 625 C CA . PRO A 1 82 ? -17.323 7.696 14.188 1.00 56.53 82 PRO A CA 1
ATOM 626 C C . PRO A 1 82 ? -16.811 9.136 14.112 1.00 56.53 82 PRO A C 1
ATOM 628 O O . PRO A 1 82 ? -15.673 9.433 14.479 1.00 56.53 82 PRO A O 1
ATOM 631 N N . VAL A 1 83 ? -17.641 10.022 13.568 1.00 55.50 83 VAL A N 1
ATOM 632 C CA . VAL A 1 83 ? -17.451 11.463 13.712 1.00 55.50 83 VAL A CA 1
ATOM 633 C C . VAL A 1 83 ? -17.458 11.710 15.225 1.00 55.50 83 VAL A C 1
ATOM 635 O O . VAL A 1 83 ? -18.471 11.413 15.851 1.00 55.50 83 VAL A O 1
ATOM 638 N N . ASN A 1 84 ? -16.329 12.170 15.784 1.00 49.69 84 ASN A N 1
ATOM 639 C CA . ASN A 1 84 ? -16.024 12.417 17.213 1.00 49.69 84 ASN A CA 1
ATOM 640 C C . ASN A 1 84 ? -15.162 11.336 17.908 1.00 49.69 84 ASN A C 1
ATOM 642 O O . ASN A 1 84 ? -15.644 10.589 18.757 1.00 49.69 84 ASN A O 1
ATOM 646 N N . SER A 1 85 ? -13.863 11.292 17.589 1.00 49.25 85 SER A N 1
ATOM 647 C CA . SER A 1 85 ? -12.809 10.783 18.489 1.00 49.25 85 SER A CA 1
ATOM 648 C C . SER A 1 85 ? -11.856 11.917 18.823 1.00 49.25 85 SER A C 1
ATOM 650 O O . SER A 1 85 ? -11.528 12.658 17.866 1.00 49.25 85 SER A O 1
#

Radius of gyration: 12.49 Å; Cα contacts (8 Å, |Δi|>4): 84; chains: 1; bounding box: 30×24×32 Å